Protein AF-A0A843DB29-F1 (afdb_monomer_lite)

Foldseek 3Di:
DAFPPPGHDFPDQDPVPRTGHRLVVLLVVLLVQLQVQCVVLPHDDFQFEEEEDDDPDLLSVLVVVSVCVVCVPRPSYHYDPDPQPGQAYEYSAALVNVVVVVVVCVVVVHDDPPDDPPDHRYTHSRNDPDPVSSNSSD

Sequence (138 aa):
MECSKCRSEAVVTQAYSGLSLCMRHLISDIESKAKKEIRKKGGLASAERIFLKGDDDFRLFALRIFLSSLFLKRTDIVFVADEAEATTVFSAETLDDAACGLLDAVLEGRTAGYLNPRDKRIIAPLSVIPANEVFLYA

Structure (mmCIF, N/CA/C/O backbone):
data_AF-A0A843DB29-F1
#
_entry.id   AF-A0A843DB29-F1
#
loop_
_atom_site.group_PDB
_atom_site.id
_atom_site.type_symbol
_atom_site.label_atom_id
_atom_site.label_alt_id
_atom_site.label_comp_id
_atom_site.label_asym_id
_atom_site.label_entity_id
_atom_site.label_seq_id
_atom_site.pdbx_PDB_ins_code
_atom_site.Cartn_x
_atom_site.Cartn_y
_atom_site.Cartn_z
_atom_site.occupancy
_atom_site.B_iso_or_equiv
_atom_site.auth_seq_id
_atom_site.auth_comp_id
_atom_site.auth_asym_id
_atom_site.auth_atom_id
_atom_site.pdbx_PDB_model_num
ATOM 1 N N . MET A 1 1 ? -18.469 0.362 19.251 1.00 82.88 1 MET A N 1
ATOM 2 C CA . MET A 1 1 ? -17.122 -0.175 19.565 1.00 82.88 1 MET A CA 1
ATOM 3 C C . MET A 1 1 ? -16.168 0.992 19.744 1.00 82.88 1 MET A C 1
ATOM 5 O O . MET A 1 1 ? -16.294 1.968 19.014 1.00 82.88 1 MET A O 1
ATOM 9 N N . GLU A 1 2 ? -15.242 0.911 20.698 1.00 96.44 2 GLU A N 1
ATOM 10 C CA . GLU A 1 2 ? -14.293 1.992 20.992 1.00 96.44 2 GLU A CA 1
ATOM 11 C C . GLU A 1 2 ? -12.906 1.709 20.413 1.00 96.44 2 GLU A C 1
ATOM 13 O O . GLU A 1 2 ? -12.455 0.567 20.329 1.00 96.44 2 GLU A O 1
ATOM 18 N N . CYS A 1 3 ? -12.200 2.770 20.040 1.00 97.94 3 CYS A N 1
ATOM 19 C CA . CYS A 1 3 ? -10.837 2.692 19.565 1.00 97.94 3 CYS A CA 1
ATOM 20 C C . CYS A 1 3 ? -9.899 2.274 20.700 1.00 97.94 3 CYS A C 1
ATOM 22 O O . CYS A 1 3 ? -9.789 2.965 21.713 1.00 97.94 3 CYS A O 1
ATOM 24 N N . SER A 1 4 ? -9.106 1.230 20.472 1.00 97.62 4 SER A N 1
ATOM 25 C CA . SER A 1 4 ? -8.127 0.693 21.419 1.00 97.62 4 SER A CA 1
ATOM 26 C C . SER A 1 4 ? -7.043 1.697 21.843 1.00 97.62 4 SER A C 1
ATOM 28 O O . SER A 1 4 ? -6.356 1.455 22.829 1.00 97.62 4 SER A O 1
ATOM 30 N N . LYS A 1 5 ? -6.866 2.819 21.123 1.00 96.38 5 LYS A N 1
ATOM 31 C CA . LYS A 1 5 ? -5.828 3.834 21.397 1.00 96.38 5 LYS A CA 1
ATOM 32 C C . LYS A 1 5 ? -6.346 5.139 22.025 1.00 96.38 5 LYS A C 1
ATOM 34 O O . LYS A 1 5 ? -5.602 5.775 22.761 1.00 96.38 5 LYS A O 1
ATOM 39 N N . CYS A 1 6 ? -7.577 5.576 21.735 1.00 97.44 6 CYS A N 1
ATOM 40 C CA . CYS A 1 6 ? -8.135 6.830 22.291 1.00 97.44 6 CYS A CA 1
ATOM 41 C C . CYS A 1 6 ? -9.591 6.755 22.745 1.00 97.44 6 CYS A C 1
ATOM 43 O O . CYS A 1 6 ? -10.157 7.791 23.079 1.00 97.44 6 CYS A O 1
ATOM 45 N N . ARG A 1 7 ? -10.210 5.572 22.726 1.00 96.00 7 ARG A N 1
ATOM 46 C CA . ARG A 1 7 ? -11.610 5.340 23.115 1.00 96.00 7 ARG A CA 1
ATOM 47 C C . ARG A 1 7 ? -12.686 6.043 22.271 1.00 96.00 7 ARG A C 1
ATOM 49 O O . ARG A 1 7 ? -13.865 5.839 22.507 1.00 96.00 7 ARG A O 1
ATOM 56 N N . SER A 1 8 ? -12.313 6.817 21.250 1.00 96.94 8 SER A N 1
ATOM 57 C CA . SER A 1 8 ? -13.258 7.348 20.249 1.00 96.94 8 SER A CA 1
ATOM 58 C C . SER A 1 8 ? -13.933 6.224 19.460 1.00 96.94 8 SER A C 1
ATOM 60 O O . SER A 1 8 ? -13.412 5.113 19.424 1.00 96.94 8 SER A O 1
ATOM 62 N N . GLU A 1 9 ? -15.035 6.507 18.770 1.00 97.75 9 GLU A N 1
ATOM 63 C CA . GLU A 1 9 ? -15.731 5.513 17.946 1.00 97.75 9 GLU A CA 1
ATOM 64 C C . GLU A 1 9 ? -14.797 4.858 16.909 1.00 97.75 9 GLU A C 1
ATOM 66 O O . GLU A 1 9 ? -14.072 5.534 16.170 1.00 97.75 9 GLU A O 1
ATOM 71 N N . ALA A 1 10 ? -14.759 3.523 16.910 1.00 97.75 10 ALA A N 1
ATOM 72 C CA . ALA A 1 10 ? -13.952 2.747 15.978 1.00 97.75 10 ALA A CA 1
ATOM 73 C C . ALA A 1 10 ? -14.691 2.545 14.650 1.00 97.75 10 ALA A C 1
ATOM 75 O O . ALA A 1 10 ? -15.875 2.223 14.644 1.00 97.75 10 ALA A O 1
ATOM 76 N N . VAL A 1 11 ? -13.960 2.676 13.542 1.00 97.38 11 VAL A N 1
ATOM 77 C CA . VAL A 1 11 ? -14.474 2.453 12.179 1.00 97.38 11 VAL A CA 1
ATOM 78 C C . VAL A 1 11 ? -14.128 1.061 11.651 1.00 97.38 11 VAL A C 1
ATOM 80 O O . VAL A 1 11 ? -14.762 0.580 10.720 1.00 97.38 11 VAL A O 1
ATOM 83 N N . VAL A 1 12 ? -13.128 0.402 12.245 1.00 96.94 12 VAL A N 1
ATOM 84 C CA . VAL A 1 12 ? -12.697 -0.946 11.863 1.00 96.94 12 VAL A CA 1
ATOM 85 C C . VAL A 1 12 ? -12.214 -1.730 13.076 1.00 96.94 12 VAL A C 1
ATOM 87 O O . VAL A 1 12 ? -11.636 -1.158 14.005 1.00 96.94 12 VAL A O 1
ATOM 90 N N . THR A 1 13 ? -12.404 -3.047 13.033 1.00 97.25 13 THR A N 1
ATOM 91 C CA . THR A 1 13 ? -11.768 -4.013 13.932 1.00 97.25 13 THR A CA 1
ATOM 92 C C . THR A 1 13 ? -10.890 -4.936 13.096 1.00 97.25 13 THR A C 1
ATOM 94 O O . THR A 1 13 ? -11.373 -5.659 12.228 1.00 97.25 13 THR A O 1
ATOM 97 N N . GLN A 1 14 ? -9.587 -4.891 13.344 1.00 95.31 14 GLN A N 1
ATOM 98 C CA . GLN A 1 14 ? -8.582 -5.668 12.630 1.00 95.31 14 GLN A CA 1
ATOM 99 C C . GLN A 1 14 ? -8.548 -7.099 13.178 1.00 95.31 14 GLN A C 1
ATOM 101 O O . GLN A 1 14 ? -8.101 -7.326 14.304 1.00 95.31 14 GLN A O 1
ATOM 106 N N . ALA A 1 15 ? -8.981 -8.080 12.383 1.00 91.69 15 ALA A N 1
ATOM 107 C CA . ALA A 1 15 ? -9.069 -9.478 12.821 1.00 91.69 15 ALA A CA 1
ATOM 108 C C . ALA A 1 15 ? -7.707 -10.082 13.219 1.00 91.69 15 ALA A C 1
ATOM 110 O O . ALA A 1 15 ? -7.630 -10.876 14.150 1.00 91.69 15 ALA A O 1
ATOM 111 N N . TYR A 1 16 ? -6.624 -9.679 12.550 1.00 92.81 16 TYR A N 1
ATOM 112 C CA . TYR A 1 16 ? -5.281 -10.219 12.796 1.00 92.81 16 TYR A CA 1
ATOM 113 C C . TYR A 1 16 ? -4.587 -9.641 14.037 1.00 92.81 16 TYR A C 1
ATOM 115 O O . TYR A 1 16 ? -3.654 -10.255 14.545 1.00 92.81 16 TYR A O 1
ATOM 123 N N . SER A 1 17 ? -4.985 -8.457 14.513 1.00 93.00 17 SER A N 1
ATOM 124 C CA . SER A 1 17 ? -4.358 -7.798 15.672 1.00 93.00 17 SER A CA 1
ATOM 125 C C . SER A 1 17 ? -5.288 -7.691 16.882 1.00 93.00 17 SER A C 1
ATOM 127 O O . SER A 1 17 ? -4.820 -7.427 17.988 1.00 93.00 17 SER A O 1
ATOM 129 N N . GLY A 1 18 ? -6.599 -7.851 16.682 1.00 95.44 18 GLY A N 1
ATOM 130 C CA . GLY A 1 18 ? -7.629 -7.594 17.689 1.00 95.44 18 GLY A CA 1
ATOM 131 C C . GLY A 1 18 ? -7.872 -6.106 17.973 1.00 95.44 18 GLY A C 1
ATOM 132 O O . GLY A 1 18 ? -8.673 -5.774 18.846 1.00 95.44 18 GLY A O 1
ATOM 133 N N . LEU A 1 19 ? -7.200 -5.188 17.267 1.00 96.50 19 LEU A N 1
ATOM 134 C CA . LEU A 1 19 ? -7.350 -3.752 17.495 1.00 96.50 19 LEU A CA 1
ATOM 135 C C . LEU A 1 19 ? -8.624 -3.220 16.845 1.00 96.50 19 LEU A C 1
ATOM 137 O O . LEU A 1 19 ? -8.888 -3.466 15.672 1.00 96.50 19 LEU A O 1
ATOM 141 N N . SER A 1 20 ? -9.366 -2.403 17.589 1.00 98.00 20 SER A N 1
ATOM 142 C CA . SER A 1 20 ? -10.418 -1.554 17.029 1.00 98.00 20 SER A CA 1
ATOM 143 C C . SER A 1 20 ? -9.875 -0.138 16.875 1.00 98.00 20 SER A C 1
ATOM 145 O O . SER A 1 20 ? -9.344 0.436 17.827 1.00 98.00 20 SER A O 1
ATOM 147 N N . LEU A 1 21 ? -9.943 0.442 15.680 1.00 98.25 21 LEU A N 1
ATOM 148 C CA . LEU A 1 21 ? -9.305 1.723 15.372 1.00 98.25 21 LEU A CA 1
ATOM 149 C C . LEU A 1 21 ? -10.336 2.742 14.889 1.00 98.25 21 LEU A C 1
ATOM 151 O O . LEU A 1 21 ? -11.168 2.446 14.037 1.00 98.25 21 LEU A O 1
ATOM 155 N N . CYS A 1 22 ? -10.270 3.960 15.429 1.00 98.12 22 CYS A N 1
ATOM 156 C CA . CYS A 1 22 ? -10.914 5.118 14.811 1.00 98.12 22 CYS A CA 1
ATOM 157 C C . CYS A 1 22 ? -10.130 5.533 13.559 1.00 98.12 22 CYS A C 1
ATOM 159 O O . CYS A 1 22 ? -8.957 5.176 13.420 1.00 98.12 22 CYS A O 1
ATOM 161 N N . MET A 1 23 ? -10.736 6.346 12.690 1.00 97.88 23 MET A N 1
ATOM 162 C CA . MET A 1 23 ? -10.141 6.738 11.405 1.00 97.88 23 MET A CA 1
ATOM 163 C C . MET A 1 23 ? -8.708 7.284 11.540 1.00 97.88 23 MET A C 1
ATOM 165 O O . MET A 1 23 ? -7.790 6.832 10.862 1.00 97.88 23 MET A O 1
ATOM 169 N N . ARG A 1 24 ? -8.466 8.181 12.506 1.00 97.81 24 ARG A N 1
ATOM 170 C CA . ARG A 1 24 ? -7.131 8.756 12.755 1.00 97.81 24 ARG A CA 1
ATOM 171 C C . ARG A 1 24 ? -6.074 7.692 13.062 1.00 97.81 24 ARG A C 1
ATOM 173 O O . ARG A 1 24 ? -4.936 7.784 12.604 1.00 97.81 24 ARG A O 1
ATOM 180 N N . HIS A 1 25 ? -6.426 6.707 13.885 1.00 98.38 25 HIS A N 1
ATOM 181 C CA . HIS A 1 25 ? -5.488 5.658 14.271 1.00 98.38 25 HIS A CA 1
ATOM 182 C C . HIS A 1 25 ? -5.358 4.558 13.226 1.00 98.38 25 HIS A C 1
ATOM 184 O O . HIS A 1 25 ? -4.292 3.953 13.177 1.00 98.38 25 HIS A O 1
ATOM 190 N N . LEU A 1 26 ? -6.384 4.340 12.400 1.00 97.94 26 LEU A N 1
ATOM 191 C CA . LEU A 1 26 ? -6.296 3.499 11.212 1.00 97.94 26 LEU A CA 1
ATOM 192 C C . LEU A 1 26 ? -5.301 4.093 10.209 1.00 97.94 26 LEU A C 1
ATOM 194 O O . LEU A 1 26 ? -4.347 3.418 9.842 1.00 97.94 26 LEU A O 1
ATOM 198 N N . ILE A 1 27 ? -5.438 5.380 9.870 1.00 97.56 27 ILE A N 1
ATOM 199 C CA . ILE A 1 27 ? -4.507 6.099 8.982 1.00 97.56 27 ILE A CA 1
ATOM 200 C C . ILE A 1 27 ? -3.063 5.972 9.485 1.00 97.56 27 ILE A C 1
ATOM 202 O O . ILE A 1 27 ? -2.174 5.544 8.752 1.00 97.56 27 ILE A O 1
ATOM 206 N N . SER A 1 28 ? -2.822 6.285 10.762 1.00 97.44 28 SER A N 1
ATOM 207 C CA . SER A 1 28 ? -1.481 6.191 11.353 1.00 97.44 28 SER A CA 1
ATOM 208 C C . SER A 1 28 ? -0.911 4.767 11.323 1.00 97.44 28 SER A C 1
ATOM 210 O O . SER A 1 28 ? 0.295 4.592 11.127 1.00 97.44 28 SER A O 1
ATOM 212 N N . ASP A 1 29 ? -1.756 3.755 11.517 1.00 97.69 29 ASP A N 1
ATOM 213 C CA . ASP A 1 29 ? -1.367 2.347 11.484 1.00 97.69 29 ASP A CA 1
ATOM 214 C C . ASP A 1 29 ? -0.998 1.890 10.062 1.00 97.69 29 ASP A C 1
ATOM 216 O O . ASP A 1 29 ? 0.088 1.338 9.859 1.00 97.69 29 ASP A O 1
ATOM 220 N N . ILE A 1 30 ? -1.836 2.224 9.075 1.00 97.75 30 ILE A N 1
ATOM 221 C CA . ILE A 1 30 ? -1.610 1.970 7.646 1.00 97.75 30 ILE A CA 1
ATOM 222 C C . ILE A 1 30 ? -0.300 2.608 7.187 1.00 97.75 30 ILE A C 1
ATOM 224 O O . ILE A 1 30 ? 0.582 1.916 6.676 1.00 97.75 30 ILE A O 1
ATOM 228 N N . GLU A 1 31 ? -0.106 3.903 7.451 1.00 97.38 31 GLU A N 1
ATOM 229 C CA . GLU A 1 31 ? 1.126 4.587 7.058 1.00 97.38 31 GLU A CA 1
ATOM 230 C C . GLU A 1 31 ? 2.364 3.977 7.724 1.00 97.38 31 GLU A C 1
ATOM 232 O O . GLU A 1 31 ? 3.430 3.889 7.110 1.00 97.38 31 GLU A O 1
ATOM 237 N N . SER A 1 32 ? 2.251 3.559 8.987 1.00 96.75 32 SER A N 1
ATOM 238 C CA . SER A 1 32 ? 3.363 2.951 9.721 1.00 96.75 32 SER A CA 1
ATOM 239 C C . SER A 1 32 ? 3.772 1.608 9.115 1.00 96.75 32 SER A C 1
ATOM 241 O O . SER A 1 32 ? 4.974 1.345 8.975 1.00 96.75 32 SER A O 1
ATOM 243 N N . LYS A 1 33 ? 2.794 0.783 8.720 1.00 96.88 33 LYS A N 1
ATOM 244 C CA . LYS A 1 33 ? 3.006 -0.492 8.021 1.00 96.88 33 LYS A CA 1
ATOM 245 C C . LYS A 1 33 ? 3.604 -0.272 6.635 1.00 96.88 33 LYS A C 1
ATOM 247 O O . LYS A 1 33 ? 4.665 -0.824 6.351 1.00 96.88 33 LYS A O 1
ATOM 252 N N . ALA A 1 34 ? 3.032 0.627 5.840 1.00 96.81 34 ALA A N 1
ATOM 253 C CA . ALA A 1 34 ? 3.528 0.945 4.504 1.00 96.81 34 ALA A CA 1
ATOM 254 C C . ALA A 1 34 ? 4.969 1.490 4.523 1.00 96.81 34 ALA A C 1
ATOM 256 O O . ALA A 1 34 ? 5.841 1.024 3.785 1.00 96.81 34 ALA A O 1
ATOM 257 N N . LYS A 1 35 ? 5.286 2.402 5.455 1.00 95.94 35 LYS A N 1
ATOM 258 C CA . LYS A 1 35 ? 6.662 2.891 5.675 1.00 95.94 35 LYS A CA 1
ATOM 259 C C . LYS A 1 35 ? 7.608 1.760 6.098 1.00 95.94 35 LYS A C 1
ATOM 261 O O . LYS A 1 35 ? 8.784 1.776 5.730 1.00 95.94 35 LYS A O 1
ATOM 266 N N . LYS A 1 36 ? 7.135 0.782 6.881 1.00 95.81 36 LYS A N 1
ATOM 267 C CA . LYS A 1 36 ? 7.930 -0.393 7.277 1.00 95.81 36 LYS A CA 1
ATOM 268 C C . LYS A 1 36 ? 8.249 -1.277 6.074 1.00 95.81 36 LYS A C 1
ATOM 270 O O . LYS A 1 36 ? 9.394 -1.708 5.968 1.00 95.81 36 LYS A O 1
ATOM 275 N N . GLU A 1 37 ? 7.303 -1.484 5.165 1.00 94.00 37 GLU A N 1
ATOM 276 C CA . GLU A 1 37 ? 7.537 -2.257 3.940 1.00 94.00 37 GLU A CA 1
ATOM 277 C C . GLU A 1 37 ? 8.542 -1.578 3.005 1.00 94.00 37 GLU A C 1
ATOM 279 O O . GLU A 1 37 ? 9.482 -2.231 2.549 1.00 94.00 37 GLU A O 1
ATOM 284 N N . ILE A 1 38 ? 8.460 -0.254 2.822 1.00 93.19 38 ILE A N 1
ATOM 285 C CA . ILE A 1 38 ? 9.487 0.499 2.077 1.00 93.19 38 ILE A CA 1
ATOM 286 C C . ILE A 1 38 ? 10.878 0.279 2.693 1.00 93.19 38 ILE A C 1
ATOM 288 O O . ILE A 1 38 ? 11.840 -0.022 1.981 1.00 93.19 38 ILE A O 1
ATOM 292 N N . ARG A 1 39 ? 11.001 0.380 4.026 1.00 92.69 39 ARG A N 1
ATOM 293 C CA . ARG A 1 39 ? 12.275 0.156 4.733 1.00 92.69 39 ARG A CA 1
ATOM 294 C C . ARG A 1 39 ? 12.799 -1.269 4.561 1.00 92.69 39 ARG A C 1
ATOM 296 O O . ARG A 1 39 ? 13.984 -1.429 4.290 1.00 92.69 39 ARG A O 1
ATOM 303 N N . LYS A 1 40 ? 11.940 -2.291 4.660 1.00 90.25 40 LYS A N 1
ATOM 304 C CA . LYS A 1 40 ? 12.328 -3.698 4.438 1.00 90.25 40 LYS A CA 1
ATOM 305 C C . LYS A 1 40 ? 12.894 -3.934 3.042 1.00 90.25 40 LYS A C 1
ATOM 307 O O . LYS A 1 40 ? 13.766 -4.777 2.874 1.00 90.25 40 LYS A O 1
ATOM 312 N N . LYS A 1 41 ? 12.414 -3.187 2.047 1.00 88.00 41 LYS A N 1
ATOM 313 C CA . LYS A 1 41 ? 12.908 -3.271 0.672 1.00 88.00 41 LYS A CA 1
ATOM 314 C C . LYS A 1 41 ? 14.170 -2.444 0.426 1.00 88.00 41 LYS A C 1
ATOM 316 O O . LYS A 1 41 ? 14.591 -2.392 -0.724 1.00 88.00 41 LYS A O 1
ATOM 321 N N . GLY A 1 42 ? 14.734 -1.766 1.432 1.00 87.56 42 GLY A N 1
ATOM 322 C CA . GLY A 1 42 ? 15.940 -0.931 1.307 1.00 87.56 42 GLY A CA 1
ATOM 323 C C . GLY A 1 42 ? 15.721 0.589 1.378 1.00 87.56 42 GLY A C 1
ATOM 324 O O . GLY A 1 42 ? 16.661 1.339 1.150 1.00 87.56 42 GLY A O 1
ATOM 325 N N . GLY A 1 43 ? 14.514 1.077 1.696 1.00 87.50 43 GLY A N 1
ATOM 326 C CA . GLY A 1 43 ? 14.248 2.521 1.822 1.00 87.50 43 GLY A CA 1
ATOM 327 C C . GLY A 1 43 ? 14.024 3.227 0.481 1.00 87.50 43 GLY A C 1
ATOM 328 O O . GLY A 1 43 ? 13.471 2.635 -0.433 1.00 87.50 43 GLY A O 1
ATOM 329 N N . LEU A 1 44 ? 14.407 4.492 0.342 1.00 84.75 44 LEU A N 1
ATOM 330 C CA . LEU A 1 44 ? 14.404 5.192 -0.948 1.00 84.75 44 LEU A CA 1
ATOM 331 C C . LEU A 1 44 ? 15.722 5.935 -1.095 1.00 84.75 44 LEU A C 1
ATOM 333 O O . LEU A 1 44 ? 16.141 6.618 -0.158 1.00 84.75 44 LEU A O 1
ATOM 337 N N . ALA A 1 45 ? 16.357 5.798 -2.252 1.00 83.31 45 ALA A N 1
ATOM 338 C CA . ALA A 1 45 ? 17.556 6.540 -2.602 1.00 83.31 45 ALA A CA 1
ATOM 339 C C . ALA A 1 45 ? 17.225 8.011 -2.917 1.00 83.31 45 ALA A C 1
ATOM 341 O O . ALA A 1 45 ? 16.057 8.402 -3.019 1.00 83.31 45 ALA A O 1
ATOM 342 N N . SER A 1 46 ? 18.267 8.834 -3.032 1.00 82.56 46 SER A N 1
ATOM 343 C CA . SER A 1 46 ? 18.166 10.191 -3.584 1.00 82.56 46 SER A CA 1
ATOM 344 C C . SER A 1 46 ? 17.936 10.118 -5.098 1.00 82.56 46 SER A C 1
ATOM 346 O O . SER A 1 46 ? 18.432 9.184 -5.730 1.00 82.56 46 SER A O 1
ATOM 348 N N . ALA A 1 47 ? 17.224 11.088 -5.676 1.00 84.38 47 ALA A N 1
ATOM 349 C CA . ALA A 1 47 ? 16.997 11.183 -7.126 1.00 84.38 47 ALA A CA 1
ATOM 350 C C . ALA A 1 47 ? 16.244 9.988 -7.765 1.00 84.38 47 ALA A C 1
ATOM 352 O O . ALA A 1 47 ? 16.523 9.612 -8.904 1.00 84.38 47 ALA A O 1
ATOM 353 N N . GLU A 1 48 ? 15.299 9.363 -7.047 1.00 88.06 48 GLU A N 1
ATOM 354 C CA . GLU A 1 48 ? 14.532 8.228 -7.586 1.00 88.06 48 GLU A CA 1
ATOM 355 C C . GLU A 1 48 ? 13.493 8.649 -8.640 1.00 88.06 48 GLU A C 1
ATOM 357 O O . GLU A 1 48 ? 12.746 9.618 -8.467 1.00 88.06 48 GLU A O 1
ATOM 362 N N . ARG A 1 49 ? 13.407 7.847 -9.710 1.00 91.94 49 ARG A N 1
ATOM 363 C CA . ARG A 1 49 ? 12.361 7.908 -10.737 1.00 91.94 49 ARG A CA 1
ATOM 364 C C . ARG A 1 49 ? 11.313 6.849 -10.420 1.00 91.94 49 ARG A C 1
ATOM 366 O O . ARG A 1 49 ? 11.598 5.651 -10.488 1.00 91.94 49 ARG A O 1
ATOM 373 N N . ILE A 1 50 ? 10.121 7.292 -10.048 1.00 93.19 50 ILE A N 1
ATOM 374 C CA . ILE A 1 50 ? 9.054 6.440 -9.533 1.00 93.19 50 ILE A CA 1
ATOM 375 C C . ILE A 1 50 ? 7.968 6.263 -10.587 1.00 93.19 50 ILE A C 1
ATOM 377 O O . ILE A 1 50 ? 7.388 7.240 -11.057 1.00 93.19 50 ILE A O 1
ATOM 381 N N . PHE A 1 51 ? 7.639 5.012 -10.891 1.00 94.81 51 PHE A N 1
ATOM 382 C CA . PHE A 1 51 ? 6.417 4.661 -11.609 1.00 94.81 51 PHE A CA 1
ATOM 383 C C . PHE A 1 51 ? 5.402 4.046 -10.645 1.00 94.81 51 PHE A C 1
ATOM 385 O O . PHE A 1 51 ? 5.773 3.266 -9.761 1.00 94.81 51 PHE A O 1
ATOM 392 N N . LEU A 1 52 ? 4.126 4.396 -10.811 1.00 95.50 52 LEU A N 1
ATOM 393 C CA . LEU A 1 52 ? 3.027 3.816 -10.043 1.00 95.50 52 LEU A CA 1
ATOM 394 C C . LEU A 1 52 ? 2.332 2.753 -10.886 1.00 95.50 52 LEU A C 1
ATOM 396 O O . LEU A 1 52 ? 1.777 3.062 -11.935 1.00 95.50 52 LEU A O 1
ATOM 400 N N . LYS A 1 53 ? 2.348 1.515 -10.402 1.00 95.12 53 LYS A N 1
ATOM 401 C CA . LYS A 1 53 ? 1.698 0.372 -11.033 1.00 95.12 53 LYS A CA 1
ATOM 402 C C . LYS A 1 53 ? 0.396 0.049 -10.303 1.00 95.12 53 LYS A C 1
ATOM 404 O O . LYS A 1 53 ? 0.403 -0.196 -9.098 1.00 95.12 53 LYS A O 1
ATOM 409 N N . GLY A 1 54 ? -0.701 0.023 -11.044 1.00 91.44 54 GLY A N 1
ATOM 410 C CA . GLY A 1 54 ? -2.029 -0.320 -10.548 1.00 91.44 54 GLY A CA 1
ATOM 411 C C . GLY A 1 54 ? -3.109 0.123 -11.527 1.00 91.44 54 GLY A C 1
ATOM 412 O O . GLY A 1 54 ? -2.832 0.904 -12.440 1.00 91.44 54 GLY A O 1
ATOM 413 N N . ASP A 1 55 ? -4.320 -0.376 -11.316 1.00 92.50 55 ASP A N 1
ATOM 414 C CA . ASP A 1 55 ? -5.508 0.062 -12.046 1.00 92.50 55 ASP A CA 1
ATOM 415 C C . ASP A 1 55 ? -6.006 1.409 -11.503 1.00 92.50 55 ASP A C 1
ATOM 417 O O . ASP A 1 55 ? -5.661 1.803 -10.388 1.00 92.50 55 ASP A O 1
ATOM 421 N N . ASP A 1 56 ? -6.822 2.129 -12.274 1.00 92.94 56 ASP A N 1
ATOM 422 C CA . ASP A 1 56 ? -7.417 3.401 -11.840 1.00 92.94 56 ASP A CA 1
ATOM 423 C C . ASP A 1 56 ? -8.581 3.166 -10.859 1.00 92.94 56 ASP A C 1
ATOM 425 O O . ASP A 1 56 ? -9.757 3.314 -11.189 1.00 92.94 56 ASP A O 1
ATOM 429 N N . ASP A 1 57 ? -8.244 2.711 -9.651 1.00 95.94 57 ASP A N 1
ATOM 430 C CA . ASP A 1 57 ? -9.185 2.359 -8.593 1.00 95.94 57 ASP A CA 1
ATOM 431 C C . ASP A 1 57 ? -8.747 2.867 -7.202 1.00 95.94 57 ASP A C 1
ATOM 433 O O . ASP A 1 57 ? -7.789 3.635 -7.045 1.00 95.94 57 ASP A O 1
ATOM 437 N N . PHE A 1 58 ? -9.462 2.435 -6.157 1.00 97.38 58 PHE A N 1
ATOM 438 C CA . PHE A 1 58 ? -9.194 2.854 -4.779 1.00 97.38 58 PHE A CA 1
ATOM 439 C C . PHE A 1 58 ? -7.793 2.460 -4.281 1.00 97.38 58 PHE A C 1
ATOM 441 O O . PHE A 1 58 ? -7.250 3.137 -3.408 1.00 97.38 58 PHE A O 1
ATOM 448 N N . ARG A 1 59 ? -7.185 1.394 -4.818 1.00 97.56 59 ARG A N 1
ATOM 449 C CA . ARG A 1 59 ? -5.856 0.921 -4.408 1.00 97.56 59 ARG A CA 1
ATOM 450 C C . ARG A 1 59 ? -4.791 1.888 -4.903 1.00 97.56 59 ARG A C 1
ATOM 452 O O . ARG A 1 59 ? -3.944 2.335 -4.123 1.00 97.56 59 ARG A O 1
ATOM 459 N N . LEU A 1 60 ? -4.857 2.271 -6.181 1.00 96.62 60 LEU A N 1
ATOM 460 C CA . LEU A 1 60 ? -3.948 3.274 -6.738 1.00 96.62 60 LEU A CA 1
ATOM 461 C C . LEU A 1 60 ? -4.186 4.652 -6.110 1.00 96.62 60 LEU A C 1
ATOM 463 O O . LEU A 1 60 ? -3.222 5.376 -5.841 1.00 96.62 60 LEU A O 1
ATOM 467 N N . PHE A 1 61 ? -5.441 5.003 -5.820 1.00 97.25 61 PHE A N 1
ATOM 468 C CA . PHE A 1 61 ? -5.773 6.240 -5.116 1.00 97.25 61 PHE A CA 1
ATOM 469 C C . PHE A 1 61 ? -5.169 6.285 -3.703 1.00 97.25 61 PHE A C 1
ATOM 471 O O . PHE A 1 61 ? -4.454 7.235 -3.375 1.00 97.25 61 PHE A O 1
ATOM 478 N N . ALA A 1 62 ? -5.336 5.222 -2.910 1.00 97.56 62 ALA A N 1
ATOM 479 C CA . ALA A 1 62 ? -4.708 5.075 -1.598 1.00 97.56 62 ALA A CA 1
ATOM 480 C C . ALA A 1 62 ? -3.180 5.199 -1.678 1.00 97.56 62 ALA A C 1
ATOM 482 O O . ALA A 1 62 ? -2.562 5.932 -0.902 1.00 97.56 62 ALA A O 1
ATOM 483 N N . LEU A 1 63 ? -2.547 4.532 -2.647 1.00 97.12 63 LEU A N 1
ATOM 484 C CA . LEU A 1 63 ? -1.103 4.634 -2.843 1.00 97.12 63 LEU A CA 1
ATOM 485 C C . LEU A 1 63 ? -0.675 6.085 -3.117 1.00 97.12 63 LEU A C 1
ATOM 487 O O . LEU A 1 63 ? 0.308 6.548 -2.540 1.00 97.12 63 LEU A O 1
ATOM 491 N N . ARG A 1 64 ? -1.418 6.831 -3.941 1.00 95.50 64 ARG A N 1
ATOM 492 C CA . ARG A 1 64 ? -1.129 8.247 -4.221 1.00 95.50 64 ARG A CA 1
ATOM 493 C C . ARG A 1 64 ? -1.248 9.120 -2.975 1.00 95.50 64 ARG A C 1
ATOM 495 O O . ARG A 1 64 ? -0.343 9.917 -2.729 1.00 95.50 64 ARG A O 1
ATOM 502 N N . ILE A 1 65 ? -2.302 8.949 -2.172 1.00 95.25 65 ILE A N 1
ATOM 503 C CA . ILE A 1 65 ? -2.465 9.666 -0.895 1.00 95.25 65 ILE A CA 1
ATOM 504 C C . ILE A 1 65 ? -1.263 9.388 0.014 1.00 95.25 65 ILE A C 1
ATOM 506 O O . ILE A 1 65 ? -0.607 10.325 0.476 1.00 95.25 65 ILE A O 1
ATOM 510 N N . PHE A 1 66 ? -0.906 8.118 0.195 1.00 95.75 66 PHE A N 1
ATOM 511 C CA . PHE A 1 66 ? 0.226 7.723 1.029 1.00 95.75 66 PHE A CA 1
ATOM 512 C C . PHE A 1 66 ? 1.559 8.309 0.545 1.00 95.75 66 PHE A C 1
ATOM 514 O O . PHE A 1 66 ? 2.341 8.839 1.337 1.00 95.75 66 PHE A O 1
ATOM 521 N N . LEU A 1 67 ? 1.834 8.250 -0.759 1.00 93.50 67 LEU A N 1
ATOM 522 C CA . LEU A 1 67 ? 3.074 8.793 -1.313 1.00 93.50 67 LEU A CA 1
ATOM 523 C C . LEU A 1 67 ? 3.104 10.322 -1.251 1.00 93.50 67 LEU A C 1
ATOM 525 O O . LEU A 1 67 ? 4.163 10.890 -0.991 1.00 93.50 67 LEU A O 1
ATOM 529 N N . SER A 1 68 ? 1.960 10.994 -1.403 1.00 90.94 68 SER A N 1
ATOM 530 C CA . SER A 1 68 ? 1.871 12.445 -1.221 1.00 90.94 68 SER A CA 1
ATOM 531 C C . SER A 1 68 ? 2.231 12.869 0.208 1.00 90.94 68 SER A C 1
ATOM 533 O O . SER A 1 68 ? 2.967 13.841 0.387 1.00 90.94 68 SER A O 1
ATOM 535 N N . SER A 1 69 ? 1.812 12.102 1.226 1.00 86.94 69 SER A N 1
ATOM 536 C CA . SER A 1 69 ? 2.156 12.387 2.625 1.00 86.94 69 SER A CA 1
ATOM 537 C C . SER A 1 69 ? 3.634 12.105 2.916 1.00 86.94 69 SER A C 1
ATOM 539 O O . SER A 1 69 ? 4.270 12.819 3.698 1.00 86.94 69 SER A O 1
ATOM 541 N N . LEU A 1 70 ? 4.214 11.107 2.241 1.00 86.75 70 LEU A N 1
ATOM 542 C CA . LEU A 1 70 ? 5.613 10.716 2.393 1.00 86.75 70 LEU A CA 1
ATOM 543 C C . LEU A 1 70 ? 6.594 11.654 1.669 1.00 86.75 70 LEU A C 1
ATOM 545 O O . LEU A 1 70 ? 7.686 11.908 2.183 1.00 86.75 70 LEU A O 1
ATOM 549 N N . PHE A 1 71 ? 6.232 12.160 0.488 1.00 86.25 71 PHE A N 1
ATOM 550 C CA . PHE A 1 71 ? 7.129 12.916 -0.397 1.00 86.25 71 PHE A CA 1
ATOM 551 C C . PHE A 1 71 ? 6.908 14.421 -0.391 1.00 86.25 71 PHE A C 1
ATOM 553 O O . PHE A 1 71 ? 7.643 15.130 -1.069 1.00 86.25 71 PHE A O 1
ATOM 560 N N . LEU A 1 72 ? 5.994 14.934 0.436 1.00 79.56 72 LEU A N 1
ATOM 561 C CA . LEU A 1 72 ? 5.678 16.364 0.522 1.00 79.56 72 LEU A CA 1
ATOM 562 C C . LEU A 1 72 ? 6.913 17.282 0.661 1.00 79.56 72 LEU A C 1
ATOM 564 O O . LEU A 1 72 ? 6.879 18.436 0.251 1.00 79.56 72 LEU A O 1
ATOM 568 N N . LYS A 1 73 ? 8.006 16.782 1.256 1.00 79.19 73 LYS A N 1
ATOM 569 C CA . LYS A 1 73 ? 9.257 17.531 1.486 1.00 79.19 73 LYS A CA 1
ATOM 570 C C . LYS A 1 73 ? 10.426 17.109 0.588 1.00 79.19 73 LYS A C 1
ATOM 572 O O . LYS A 1 73 ? 11.514 17.660 0.731 1.00 79.19 73 LYS A O 1
ATOM 577 N N . ARG A 1 74 ? 10.238 16.120 -0.290 1.00 82.56 74 ARG A N 1
ATOM 578 C CA . ARG A 1 74 ? 11.287 15.586 -1.165 1.00 82.56 74 ARG A CA 1
ATOM 579 C C . ARG A 1 74 ? 11.125 16.129 -2.577 1.00 82.56 74 ARG A C 1
ATOM 581 O O . ARG A 1 74 ? 10.281 15.667 -3.332 1.00 82.56 74 ARG A O 1
ATOM 588 N N . THR A 1 75 ? 11.957 17.104 -2.925 1.00 81.00 75 THR A N 1
ATOM 589 C CA . THR A 1 75 ? 12.002 17.715 -4.264 1.00 81.00 75 THR A CA 1
ATOM 590 C C . THR A 1 75 ? 12.857 16.931 -5.255 1.00 81.00 75 THR A C 1
ATOM 592 O O . THR A 1 75 ? 12.901 17.267 -6.433 1.00 81.00 75 THR A O 1
ATOM 595 N N . ASP A 1 76 ? 13.551 15.899 -4.785 1.00 86.94 76 ASP A N 1
ATOM 596 C CA . ASP A 1 76 ? 14.460 15.078 -5.573 1.00 86.94 76 ASP A CA 1
ATOM 597 C C . ASP A 1 76 ? 13.784 13.829 -6.164 1.00 86.94 76 ASP A C 1
ATOM 599 O O . ASP A 1 76 ? 14.431 13.056 -6.854 1.00 86.94 76 ASP A O 1
ATOM 603 N N . ILE A 1 77 ? 12.493 13.610 -5.910 1.00 88.75 77 ILE A N 1
ATOM 604 C CA . ILE A 1 77 ? 11.734 12.484 -6.467 1.00 88.75 77 ILE A CA 1
ATOM 605 C C . ILE A 1 77 ? 10.999 12.933 -7.728 1.00 88.75 77 ILE A C 1
ATOM 607 O O . ILE A 1 77 ? 10.348 13.978 -7.734 1.00 88.75 77 ILE A O 1
ATOM 611 N N . VAL A 1 78 ? 11.045 12.110 -8.776 1.00 91.00 78 VAL A N 1
ATOM 612 C CA . VAL A 1 78 ? 10.336 12.361 -10.037 1.00 91.00 78 VAL A CA 1
ATOM 613 C C . VAL A 1 78 ? 9.382 11.212 -10.330 1.00 91.00 78 VAL A C 1
ATOM 615 O O . VAL A 1 78 ? 9.798 10.057 -10.370 1.00 91.00 78 VAL A O 1
ATOM 618 N N . PHE A 1 79 ? 8.109 11.521 -10.575 1.00 91.75 79 PHE A N 1
ATOM 619 C CA . PHE A 1 79 ? 7.154 10.544 -11.096 1.00 91.75 79 PHE A CA 1
ATOM 620 C C . PHE A 1 79 ? 7.272 1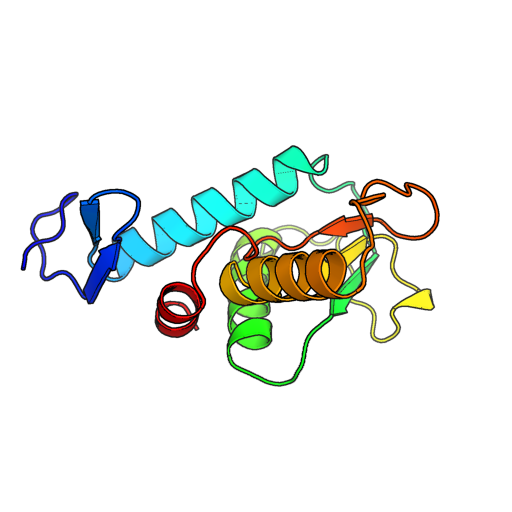0.461 -12.619 1.00 91.75 79 PHE A C 1
ATOM 622 O O . PHE A 1 79 ? 7.272 11.491 -13.293 1.00 91.75 79 PHE A O 1
ATOM 629 N N . VAL A 1 80 ? 7.375 9.247 -13.154 1.00 94.38 80 VAL A N 1
ATOM 630 C CA . VAL A 1 80 ? 7.474 8.984 -14.598 1.00 94.38 80 VAL A CA 1
ATOM 631 C C . VAL A 1 80 ? 6.195 8.330 -15.115 1.00 94.38 80 VAL A C 1
ATOM 633 O O . VAL A 1 80 ? 5.510 7.625 -14.374 1.00 94.38 80 VAL A O 1
ATOM 636 N N . ALA A 1 81 ? 5.867 8.580 -16.383 1.00 92.50 81 ALA A N 1
ATOM 637 C CA . ALA A 1 81 ? 4.674 8.028 -17.027 1.00 92.50 81 ALA A CA 1
ATOM 638 C C . ALA A 1 81 ? 4.888 6.611 -17.584 1.00 92.50 81 ALA A C 1
ATOM 640 O O . ALA A 1 81 ? 3.917 5.879 -17.743 1.00 92.50 81 ALA A O 1
ATOM 641 N N . ASP A 1 82 ? 6.137 6.229 -17.867 1.00 92.00 82 ASP A N 1
ATOM 642 C CA . ASP A 1 82 ? 6.499 4.911 -18.389 1.00 92.00 82 ASP A CA 1
ATOM 643 C C . ASP A 1 82 ? 7.305 4.129 -17.342 1.00 92.00 82 ASP A C 1
ATOM 645 O O . ASP A 1 82 ? 8.272 4.632 -16.762 1.00 92.00 82 ASP A O 1
ATOM 649 N N . GLU A 1 83 ? 6.922 2.872 -17.114 1.00 91.19 83 GLU A N 1
ATOM 650 C CA . GLU A 1 83 ? 7.634 1.958 -16.228 1.00 91.19 83 GLU A CA 1
ATOM 651 C C . GLU A 1 83 ? 9.084 1.736 -16.688 1.00 91.19 83 GLU A C 1
ATOM 653 O O . GLU A 1 83 ? 9.955 1.467 -15.860 1.00 91.19 83 GLU A O 1
ATOM 658 N N . ALA A 1 84 ? 9.378 1.802 -17.990 1.00 88.94 84 ALA A N 1
ATOM 659 C CA . ALA A 1 84 ? 10.726 1.631 -18.539 1.00 88.94 84 ALA A CA 1
ATOM 660 C C . ALA A 1 84 ? 11.711 2.712 -18.064 1.00 88.94 84 ALA A C 1
ATOM 662 O O . ALA A 1 84 ? 12.908 2.454 -17.961 1.00 88.94 84 ALA A O 1
ATOM 663 N N . GLU A 1 85 ? 11.213 3.899 -17.723 1.00 90.00 85 GLU A N 1
ATOM 664 C CA . GLU A 1 85 ? 12.025 5.011 -17.231 1.00 90.00 85 GLU A CA 1
ATOM 665 C C . GLU A 1 85 ? 12.228 4.994 -15.710 1.00 90.00 85 GLU A C 1
ATOM 667 O O . GLU A 1 85 ? 12.920 5.861 -15.165 1.00 90.00 85 GLU A O 1
ATOM 672 N N . ALA A 1 86 ? 11.587 4.061 -15.006 1.00 91.81 86 ALA A N 1
ATOM 673 C CA . ALA A 1 86 ? 11.567 4.028 -13.555 1.00 91.81 86 ALA A CA 1
ATOM 674 C C . ALA A 1 86 ? 12.782 3.302 -12.977 1.00 91.81 86 ALA A C 1
ATOM 676 O O . ALA A 1 86 ? 13.144 2.206 -13.402 1.00 91.81 86 ALA A O 1
ATOM 677 N N . THR A 1 87 ? 13.360 3.879 -11.924 1.00 90.44 87 THR A N 1
ATOM 678 C CA . THR A 1 87 ? 14.3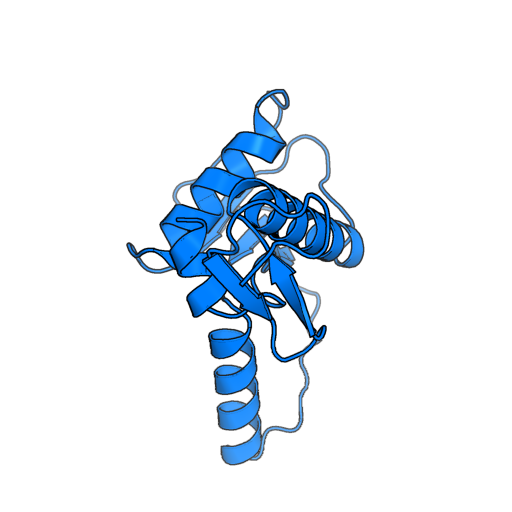24 3.181 -11.063 1.00 90.44 87 THR A CA 1
ATOM 679 C C . THR A 1 87 ? 13.606 2.305 -10.037 1.00 90.44 87 THR A C 1
ATOM 681 O O . THR A 1 87 ? 14.0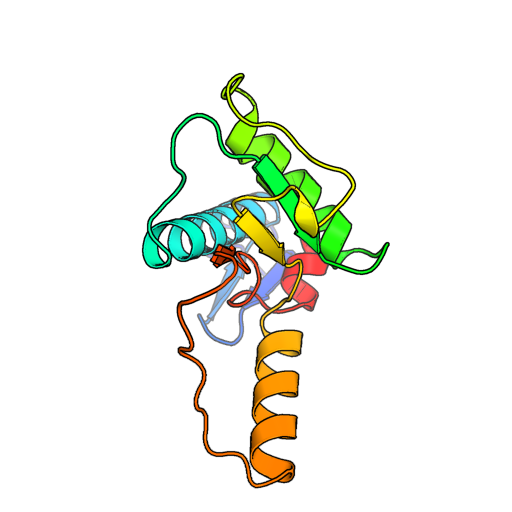92 1.233 -9.674 1.00 90.44 87 THR A O 1
ATOM 684 N N . THR A 1 88 ? 12.431 2.755 -9.585 1.00 91.25 88 THR A N 1
ATOM 685 C CA . THR A 1 88 ? 11.606 2.079 -8.582 1.00 91.25 88 THR A CA 1
ATOM 686 C C . THR A 1 88 ? 10.159 2.049 -9.047 1.00 91.25 88 THR A C 1
ATOM 688 O O . THR A 1 88 ? 9.603 3.062 -9.472 1.00 91.25 88 THR A O 1
ATOM 691 N N . VAL A 1 89 ? 9.528 0.886 -8.922 1.00 93.19 89 VAL A N 1
ATOM 692 C CA . VAL A 1 89 ? 8.107 0.699 -9.218 1.00 93.19 89 VAL A CA 1
ATOM 693 C C . VAL A 1 89 ? 7.361 0.536 -7.905 1.00 93.19 89 VAL A C 1
ATOM 695 O O . VAL A 1 89 ? 7.668 -0.359 -7.116 1.00 93.19 89 VAL A O 1
ATOM 698 N N . PHE A 1 90 ? 6.372 1.389 -7.673 1.00 94.88 90 PHE A N 1
ATOM 699 C CA . PHE A 1 90 ? 5.451 1.248 -6.556 1.00 94.88 90 PHE A CA 1
ATOM 700 C C . PHE A 1 90 ? 4.173 0.559 -7.026 1.00 94.88 90 PHE A C 1
ATOM 702 O O . PHE A 1 90 ? 3.454 1.112 -7.852 1.00 94.88 90 PHE A O 1
ATOM 709 N N . SER A 1 91 ? 3.897 -0.637 -6.507 1.00 95.00 91 SER A N 1
ATOM 710 C CA . SER A 1 91 ? 2.656 -1.369 -6.773 1.00 95.00 91 SER A CA 1
ATOM 711 C C . SER A 1 91 ? 1.581 -1.006 -5.747 1.00 95.00 91 SER A C 1
ATOM 713 O O . SER A 1 91 ? 1.870 -0.888 -4.550 1.00 95.00 91 SER A O 1
ATOM 715 N N . ALA A 1 92 ? 0.349 -0.834 -6.224 1.00 96.69 92 ALA A N 1
ATOM 716 C CA . ALA A 1 92 ? -0.840 -0.576 -5.415 1.00 96.69 92 ALA A CA 1
ATOM 717 C C . ALA A 1 92 ? -1.432 -1.839 -4.757 1.00 96.69 92 ALA A C 1
ATOM 719 O O . ALA A 1 92 ? -2.429 -1.738 -4.049 1.00 96.69 92 ALA A O 1
ATOM 720 N N . GLU A 1 93 ? -0.825 -3.010 -4.968 1.00 95.56 93 GLU A N 1
ATOM 721 C CA . GLU A 1 93 ? -1.275 -4.285 -4.398 1.00 95.56 93 GLU A CA 1
ATOM 722 C C . GLU A 1 93 ? -1.498 -4.225 -2.881 1.00 95.56 93 GLU A C 1
ATOM 724 O O . GLU A 1 93 ? -0.668 -3.722 -2.113 1.00 95.56 93 GLU A O 1
ATOM 729 N N . THR A 1 94 ? -2.623 -4.801 -2.469 1.00 97.62 94 THR A N 1
ATOM 730 C CA . THR A 1 94 ? -3.036 -5.003 -1.079 1.00 97.62 94 THR A CA 1
ATOM 731 C C . THR A 1 94 ? -2.633 -6.393 -0.582 1.00 97.62 94 THR A C 1
ATOM 733 O O . T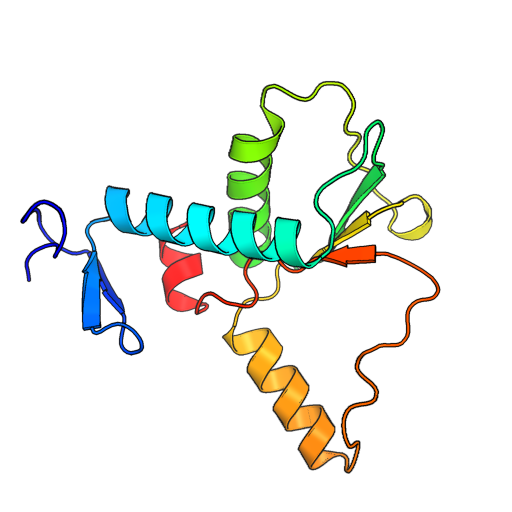HR A 1 94 ? -2.081 -7.204 -1.331 1.00 97.62 94 THR A O 1
ATOM 736 N N . LEU A 1 95 ? -2.880 -6.687 0.697 1.00 96.12 95 LEU A N 1
ATOM 737 C CA . LEU A 1 95 ? -2.646 -8.028 1.243 1.00 96.12 95 LEU A CA 1
ATOM 738 C C . LEU A 1 95 ? -3.456 -9.097 0.504 1.00 96.12 95 LEU A C 1
ATOM 740 O O . LEU A 1 95 ? -2.939 -10.183 0.253 1.00 96.12 95 LEU A O 1
ATOM 744 N N . ASP A 1 96 ? -4.700 -8.785 0.150 1.00 96.19 96 ASP A N 1
ATOM 745 C CA . ASP A 1 96 ? -5.601 -9.681 -0.567 1.00 96.19 96 ASP A CA 1
ATOM 746 C C . ASP A 1 96 ? -5.045 -10.014 -1.959 1.00 96.19 96 ASP A C 1
ATOM 748 O O . ASP A 1 96 ? -4.984 -11.184 -2.329 1.00 96.19 96 ASP A O 1
ATOM 752 N N . ASP A 1 97 ? -4.537 -9.012 -2.688 1.00 94.44 97 ASP A N 1
ATOM 753 C CA . ASP A 1 97 ? -3.912 -9.210 -4.004 1.00 94.44 97 ASP A CA 1
ATOM 754 C C . ASP A 1 97 ? -2.666 -10.104 -3.906 1.00 94.44 97 ASP A C 1
ATOM 756 O O . ASP A 1 97 ? -2.507 -11.062 -4.666 1.00 94.44 97 ASP A O 1
ATOM 760 N N . ALA A 1 98 ? -1.797 -9.827 -2.927 1.00 91.62 98 ALA A N 1
ATOM 761 C CA . ALA A 1 98 ? -0.590 -10.612 -2.690 1.00 91.62 98 ALA A CA 1
ATOM 762 C C . ALA A 1 98 ? -0.913 -12.064 -2.292 1.00 91.62 98 ALA A C 1
ATOM 764 O O . ALA A 1 98 ? -0.232 -12.997 -2.726 1.00 91.62 98 ALA A O 1
ATOM 765 N N . ALA A 1 99 ? -1.957 -12.266 -1.482 1.00 92.19 99 ALA A N 1
ATOM 766 C CA . ALA A 1 99 ? -2.427 -13.587 -1.085 1.00 92.19 99 ALA A CA 1
ATOM 767 C C . ALA A 1 99 ? -3.010 -14.366 -2.274 1.00 92.19 99 ALA A C 1
ATOM 769 O O . ALA A 1 99 ? -2.645 -15.527 -2.463 1.00 92.19 99 ALA A O 1
ATOM 770 N N . CYS A 1 100 ? -3.850 -13.736 -3.100 1.00 92.81 100 CYS A N 1
ATOM 771 C CA . CYS A 1 100 ? -4.384 -14.343 -4.320 1.00 92.81 100 CYS A CA 1
ATOM 772 C C . CYS A 1 100 ? -3.262 -14.739 -5.285 1.00 92.81 100 CYS A C 1
ATOM 774 O O . CYS A 1 100 ? -3.195 -15.896 -5.690 1.00 92.81 100 CYS A O 1
ATOM 776 N N . GLY A 1 101 ? -2.315 -13.836 -5.561 1.00 88.69 101 GLY A N 1
ATOM 777 C CA . GLY A 1 101 ? -1.192 -14.131 -6.454 1.00 88.69 101 GLY A CA 1
ATOM 778 C C . GLY A 1 101 ? -0.316 -15.293 -5.966 1.00 88.69 101 GLY A C 1
ATOM 779 O O . GLY A 1 101 ? 0.161 -16.096 -6.771 1.00 88.69 101 GLY A O 1
ATOM 780 N N . LEU A 1 102 ? -0.133 -15.428 -4.647 1.00 87.94 102 LEU A N 1
ATOM 781 C CA . LEU A 1 102 ? 0.541 -16.585 -4.059 1.00 87.94 102 LEU A CA 1
ATOM 782 C C . LEU A 1 102 ? -0.263 -17.875 -4.276 1.00 87.94 102 LEU A C 1
ATOM 784 O O . LEU A 1 102 ? 0.316 -18.890 -4.662 1.00 87.94 102 LEU A O 1
ATOM 788 N N . LEU A 1 103 ? -1.571 -17.849 -4.009 1.00 90.94 103 LEU A N 1
ATOM 789 C CA . LEU A 1 103 ? -2.444 -19.011 -4.173 1.00 90.94 103 LEU A CA 1
ATOM 790 C C . LEU A 1 103 ? -2.475 -19.481 -5.628 1.00 90.94 103 LEU A C 1
ATOM 792 O O . LEU A 1 103 ? -2.279 -20.669 -5.866 1.00 90.94 103 LEU A O 1
ATOM 796 N N . ASP A 1 104 ? -2.612 -18.567 -6.586 1.00 89.25 104 ASP A N 1
ATOM 797 C CA . ASP A 1 104 ? -2.578 -18.884 -8.016 1.00 89.25 104 ASP A CA 1
ATOM 798 C C . ASP A 1 104 ? -1.250 -19.544 -8.406 1.00 89.25 104 ASP A C 1
ATOM 800 O O . ASP A 1 104 ? -1.227 -20.595 -9.047 1.00 89.25 104 ASP A O 1
ATOM 804 N N . ALA A 1 105 ? -0.120 -19.003 -7.935 1.00 85.69 105 ALA A N 1
ATOM 805 C CA . ALA A 1 105 ? 1.186 -19.611 -8.174 1.00 85.69 105 ALA A CA 1
ATOM 806 C C . ALA A 1 105 ? 1.282 -21.040 -7.613 1.00 85.69 105 ALA A C 1
ATOM 808 O O . ALA A 1 105 ? 1.794 -21.929 -8.297 1.00 85.69 105 ALA A O 1
ATOM 809 N N . VAL A 1 106 ? 0.772 -21.272 -6.402 1.00 87.38 106 VAL A N 1
ATOM 810 C CA . VAL A 1 106 ? 0.742 -22.606 -5.786 1.00 87.38 106 VAL A CA 1
ATOM 811 C C . VAL A 1 106 ? -0.149 -23.561 -6.584 1.00 87.38 106 VAL A C 1
ATOM 813 O O . VAL A 1 106 ? 0.264 -24.692 -6.843 1.00 87.38 106 VAL A O 1
ATOM 816 N N . LEU A 1 107 ? -1.338 -23.117 -7.000 1.00 90.00 107 LEU A N 1
ATOM 817 C CA . LEU A 1 107 ? -2.286 -23.915 -7.785 1.00 90.00 107 LEU A CA 1
ATOM 818 C C . LEU A 1 107 ? -1.727 -24.293 -9.162 1.00 90.00 107 LEU A C 1
ATOM 820 O O . LEU A 1 107 ? -1.967 -25.397 -9.642 1.00 90.00 107 LEU A O 1
ATOM 824 N N . GLU A 1 108 ? -0.919 -23.424 -9.763 1.00 90.50 108 GLU A N 1
ATOM 825 C CA . GLU A 1 108 ? -0.207 -23.691 -11.016 1.00 90.50 108 GLU A CA 1
ATOM 826 C C . GLU A 1 108 ? 1.065 -24.544 -10.830 1.00 90.50 108 GLU A C 1
ATOM 828 O O . GLU A 1 108 ? 1.841 -24.733 -11.768 1.00 90.50 108 GLU A O 1
ATOM 833 N N . GLY A 1 109 ? 1.311 -25.070 -9.624 1.00 87.06 109 GLY A N 1
ATOM 834 C CA . GLY A 1 109 ? 2.461 -25.925 -9.325 1.00 87.06 109 GLY A CA 1
ATOM 835 C C . GLY A 1 109 ? 3.794 -25.176 -9.254 1.00 87.06 109 GLY A C 1
ATOM 836 O O . GLY A 1 109 ? 4.854 -25.804 -9.284 1.00 87.06 109 GLY A O 1
ATOM 837 N N . ARG A 1 110 ? 3.781 -23.841 -9.147 1.00 82.12 110 ARG A N 1
ATOM 838 C CA . ARG A 1 110 ? 4.989 -23.027 -8.969 1.00 82.12 110 ARG A CA 1
ATOM 839 C C . ARG A 1 110 ? 5.297 -22.861 -7.483 1.00 82.12 110 ARG A C 1
ATOM 841 O O . ARG A 1 110 ? 4.686 -22.054 -6.789 1.00 82.12 110 ARG A O 1
ATOM 848 N N . THR A 1 111 ? 6.320 -23.550 -6.983 1.00 62.81 111 THR A N 1
ATOM 849 C CA . THR A 1 111 ? 6.888 -23.248 -5.660 1.00 62.81 111 THR A CA 1
ATOM 850 C C . THR A 1 111 ? 7.846 -22.058 -5.755 1.00 62.81 111 THR A C 1
ATOM 852 O O . THR A 1 111 ? 9.015 -22.209 -6.098 1.00 62.81 111 THR A O 1
ATOM 855 N N . ALA A 1 112 ? 7.302 -20.867 -5.498 1.00 55.94 112 ALA A N 1
ATOM 856 C CA . ALA A 1 112 ? 7.947 -19.603 -5.128 1.00 55.94 112 ALA A CA 1
ATOM 857 C C . ALA A 1 112 ? 9.470 -19.457 -5.369 1.00 55.94 112 ALA A C 1
ATOM 859 O O . ALA A 1 112 ? 10.274 -19.490 -4.440 1.00 55.94 112 ALA A O 1
ATOM 860 N N . GLY A 1 113 ? 9.851 -19.118 -6.600 1.00 52.03 113 GLY A N 1
ATOM 861 C CA . GLY A 1 113 ? 11.063 -18.344 -6.883 1.00 52.03 113 GLY A CA 1
ATOM 862 C C . GLY A 1 113 ? 10.780 -16.836 -6.827 1.00 52.03 113 GLY A C 1
ATOM 863 O O . GLY A 1 113 ? 10.964 -16.148 -7.822 1.00 52.03 113 GLY A O 1
ATOM 864 N N . TYR A 1 114 ? 10.286 -16.304 -5.701 1.00 46.53 114 TYR A N 1
ATOM 865 C CA . TYR A 1 114 ? 9.855 -14.890 -5.575 1.00 46.53 114 TYR A CA 1
ATOM 866 C C . TYR A 1 114 ? 10.989 -13.883 -5.306 1.00 46.53 114 TYR A C 1
ATOM 868 O O . TYR A 1 114 ? 10.750 -12.747 -4.898 1.00 46.53 114 TYR A O 1
ATOM 876 N N . LEU A 1 115 ? 12.241 -14.270 -5.534 1.00 43.12 115 LEU A N 1
ATOM 877 C CA . LEU A 1 115 ? 13.398 -13.398 -5.349 1.00 43.12 115 LEU A CA 1
ATOM 878 C C . LEU A 1 115 ? 14.270 -13.438 -6.600 1.00 43.12 115 LEU A C 1
ATOM 880 O O . LEU A 1 115 ? 15.384 -13.949 -6.555 1.00 43.12 115 LEU A O 1
ATOM 884 N N . ASN A 1 116 ? 13.769 -12.912 -7.721 1.00 42.28 116 ASN A N 1
ATOM 885 C CA . ASN A 1 116 ? 14.641 -12.633 -8.858 1.00 42.28 116 ASN A CA 1
ATOM 886 C C . ASN A 1 116 ? 15.049 -11.144 -8.835 1.00 42.28 116 ASN A C 1
ATOM 888 O O . ASN A 1 116 ? 14.181 -10.289 -9.014 1.00 42.28 116 ASN A O 1
ATOM 892 N N . PRO A 1 117 ? 16.323 -10.790 -8.561 1.00 45.16 117 PRO A N 1
ATOM 893 C CA . PRO A 1 117 ? 16.681 -9.426 -8.158 1.00 45.16 117 PRO A CA 1
ATOM 894 C C . PRO A 1 117 ? 17.002 -8.438 -9.289 1.00 45.16 117 PRO A C 1
ATOM 896 O O . PRO A 1 117 ? 17.667 -7.449 -8.993 1.00 45.16 117 PRO A O 1
ATOM 899 N N . ARG A 1 118 ? 16.682 -8.690 -10.568 1.00 46.00 118 ARG A N 1
ATOM 900 C CA . ARG A 1 118 ? 17.543 -8.113 -11.621 1.00 46.00 118 ARG A CA 1
ATOM 901 C C . ARG A 1 118 ? 17.072 -6.999 -12.541 1.00 46.00 118 ARG A C 1
ATOM 903 O O . ARG A 1 118 ? 17.982 -6.372 -13.062 1.00 46.00 118 ARG A O 1
ATOM 910 N N . ASP A 1 119 ? 15.796 -6.625 -12.639 1.00 53.28 119 ASP A N 1
ATOM 911 C CA . ASP A 1 119 ? 15.464 -5.565 -13.616 1.00 53.28 119 ASP A CA 1
ATOM 912 C C . ASP A 1 119 ? 14.831 -4.290 -13.045 1.00 53.28 119 ASP A C 1
ATOM 914 O O . ASP A 1 119 ? 15.199 -3.206 -13.488 1.00 53.28 119 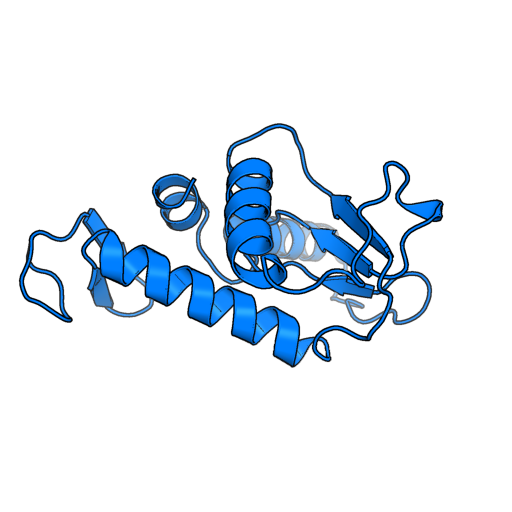ASP A O 1
ATOM 918 N N . LYS A 1 120 ? 13.969 -4.345 -12.018 1.00 64.06 120 LYS A N 1
ATOM 919 C CA . LYS A 1 120 ? 13.426 -3.139 -11.354 1.00 64.06 120 LYS A CA 1
ATOM 920 C C . LYS A 1 120 ? 13.102 -3.400 -9.890 1.00 64.06 120 LYS A C 1
ATOM 922 O O . LYS A 1 120 ? 12.632 -4.478 -9.524 1.00 64.06 120 LYS A O 1
ATOM 927 N N . ARG A 1 121 ? 13.314 -2.397 -9.034 1.00 84.00 121 ARG A N 1
ATOM 928 C CA . ARG A 1 121 ? 12.966 -2.483 -7.613 1.00 84.00 121 ARG A CA 1
ATOM 929 C C . ARG A 1 121 ? 11.463 -2.275 -7.437 1.00 84.00 121 ARG A C 1
ATOM 931 O O . ARG A 1 121 ? 10.992 -1.143 -7.461 1.00 84.00 121 ARG A O 1
ATOM 938 N N . ILE A 1 122 ? 10.720 -3.365 -7.255 1.00 88.88 122 ILE A N 1
ATOM 939 C CA . ILE A 1 122 ? 9.279 -3.316 -6.980 1.00 88.88 122 ILE A CA 1
ATOM 940 C C . ILE A 1 122 ? 9.047 -3.218 -5.470 1.00 88.88 122 ILE A C 1
ATOM 942 O O . ILE A 1 122 ? 9.538 -4.038 -4.685 1.00 88.88 122 ILE A O 1
ATOM 946 N N . ILE A 1 123 ? 8.278 -2.215 -5.060 1.00 92.44 123 ILE A N 1
ATOM 947 C CA . ILE A 1 123 ? 7.836 -2.005 -3.684 1.00 92.44 123 ILE A CA 1
ATOM 948 C C . ILE A 1 123 ? 6.310 -1.967 -3.695 1.00 92.44 123 ILE A C 1
ATOM 950 O O . ILE A 1 123 ? 5.726 -1.147 -4.387 1.00 92.44 123 ILE A O 1
ATOM 954 N N . ALA A 1 124 ? 5.661 -2.820 -2.909 1.00 94.44 124 ALA A N 1
ATOM 955 C CA . ALA A 1 124 ? 4.211 -2.803 -2.716 1.00 94.44 124 ALA A CA 1
ATOM 956 C C . ALA A 1 124 ? 3.912 -2.424 -1.255 1.00 94.44 124 ALA A C 1
ATOM 958 O O . ALA A 1 124 ? 3.820 -3.312 -0.404 1.00 94.44 124 ALA A O 1
ATOM 959 N N . PRO A 1 125 ? 3.844 -1.126 -0.894 1.00 95.94 125 PRO A N 1
ATOM 960 C CA . PRO A 1 125 ? 3.752 -0.712 0.509 1.00 95.94 125 PRO A CA 1
ATOM 961 C C . PRO A 1 125 ? 2.466 -1.182 1.193 1.00 95.94 125 PRO A C 1
ATOM 963 O O . PRO A 1 125 ? 2.457 -1.394 2.404 1.00 95.94 125 PRO A O 1
ATOM 966 N N . LEU A 1 126 ? 1.392 -1.341 0.419 1.00 97.19 126 LEU A N 1
ATOM 967 C CA . LEU A 1 126 ? 0.074 -1.731 0.910 1.00 97.19 126 LEU A CA 1
ATOM 968 C C . LEU A 1 126 ? -0.121 -3.259 0.941 1.00 97.19 126 LEU A C 1
ATOM 970 O O . LEU A 1 126 ? -1.100 -3.721 1.514 1.00 97.19 126 LEU A O 1
ATOM 974 N N . SER A 1 127 ? 0.847 -4.050 0.454 1.00 95.94 127 SER A N 1
ATOM 975 C CA . SER A 1 127 ? 0.760 -5.525 0.352 1.00 95.94 127 SER A CA 1
ATOM 976 C C . SER A 1 127 ? 0.692 -6.273 1.690 1.00 95.94 127 SER A C 1
ATOM 978 O O . SER A 1 127 ? 0.589 -7.494 1.732 1.00 95.94 127 SER A O 1
ATOM 980 N N . VAL A 1 128 ? 0.766 -5.551 2.808 1.00 95.25 128 VAL A N 1
ATOM 981 C CA . VAL A 1 128 ? 0.622 -6.090 4.171 1.00 95.25 128 VAL A CA 1
ATOM 982 C C . VAL A 1 128 ? -0.636 -5.578 4.874 1.00 95.25 128 VAL A C 1
ATOM 984 O O . VAL A 1 128 ? -0.772 -5.724 6.090 1.00 95.25 128 VAL A O 1
ATOM 987 N N 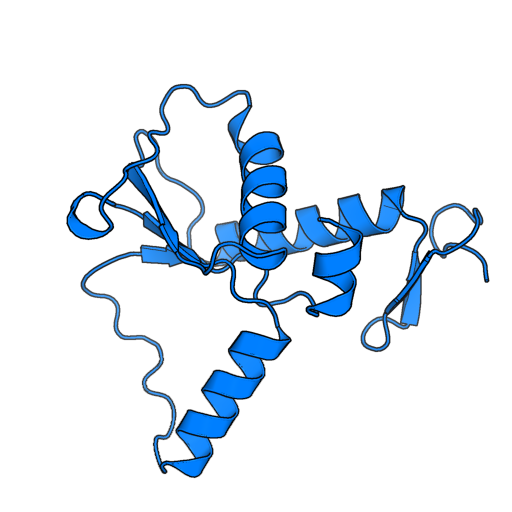. ILE A 1 129 ? -1.527 -4.924 4.129 1.00 97.44 129 ILE A N 1
ATOM 988 C CA . ILE A 1 129 ? -2.732 -4.268 4.627 1.00 97.44 129 ILE A CA 1
ATOM 989 C C . ILE A 1 129 ? -3.931 -4.816 3.841 1.00 97.44 129 ILE A C 1
ATOM 991 O O . ILE A 1 129 ? -3.899 -4.775 2.609 1.00 97.44 129 ILE A O 1
ATOM 995 N N . PRO A 1 130 ? -4.973 -5.330 4.517 1.00 97.69 130 PRO A N 1
ATOM 996 C CA . PRO A 1 130 ? -6.180 -5.810 3.852 1.00 97.69 130 PRO A CA 1
ATOM 997 C C . PRO A 1 130 ? -6.856 -4.753 2.974 1.00 97.69 130 PRO A C 1
ATOM 999 O O . PRO A 1 130 ? -6.901 -3.572 3.332 1.00 97.69 130 PRO A O 1
ATOM 1002 N N . ALA A 1 131 ? -7.449 -5.179 1.862 1.00 97.38 131 ALA A N 1
ATOM 1003 C CA . ALA A 1 131 ? -8.108 -4.310 0.893 1.00 97.38 131 ALA A CA 1
ATOM 1004 C C . ALA A 1 131 ? -9.231 -3.469 1.517 1.00 97.38 131 ALA A C 1
ATOM 1006 O O . ALA A 1 131 ? -9.371 -2.293 1.192 1.00 97.38 131 ALA A O 1
ATOM 1007 N N . ASN A 1 132 ? -9.989 -4.021 2.467 1.00 97.12 132 ASN A N 1
ATOM 1008 C CA . ASN A 1 132 ? -11.038 -3.286 3.177 1.00 97.12 132 ASN A CA 1
ATOM 1009 C C . ASN A 1 132 ? -10.481 -2.169 4.081 1.00 97.12 132 ASN A C 1
ATOM 1011 O O . ASN A 1 132 ? -11.127 -1.138 4.242 1.00 97.12 132 ASN A O 1
ATOM 1015 N N . GLU A 1 133 ? -9.291 -2.342 4.660 1.00 97.81 133 GLU A N 1
ATOM 1016 C CA . GLU A 1 133 ? -8.616 -1.282 5.420 1.00 97.81 133 GLU A CA 1
ATOM 1017 C C . GLU A 1 133 ? -8.042 -0.210 4.490 1.00 97.81 133 GLU A C 1
ATOM 1019 O O . GLU A 1 133 ? -8.152 0.978 4.787 1.00 97.81 133 GLU A O 1
ATOM 1024 N N . VAL A 1 134 ? -7.479 -0.619 3.347 1.00 97.81 134 VAL A N 1
ATOM 1025 C CA . VAL A 1 134 ? -7.008 0.302 2.300 1.00 97.81 134 VAL A CA 1
ATOM 1026 C C . VAL A 1 134 ? -8.169 1.114 1.722 1.00 97.81 134 VAL A C 1
ATOM 1028 O O . VAL A 1 134 ? -8.022 2.313 1.511 1.00 97.81 134 VAL A O 1
ATOM 1031 N N . PHE A 1 135 ? -9.340 0.504 1.541 1.00 97.75 135 PHE A N 1
ATOM 1032 C CA . PHE A 1 135 ? -10.549 1.186 1.083 1.00 97.75 135 PHE A CA 1
ATOM 1033 C C . PHE A 1 135 ? -11.013 2.284 2.047 1.00 97.75 135 PHE A C 1
ATOM 1035 O O . PHE A 1 135 ? -11.443 3.336 1.603 1.00 97.75 135 PHE A O 1
ATOM 1042 N N . LEU A 1 136 ? -10.901 2.073 3.362 1.00 97.06 136 LEU A N 1
ATOM 1043 C CA . LEU A 1 136 ? -11.231 3.103 4.359 1.00 97.06 136 LEU A CA 1
ATOM 1044 C C . LEU A 1 136 ? -10.207 4.248 4.412 1.00 97.06 136 LEU A C 1
ATOM 1046 O O . LEU A 1 136 ? -10.496 5.295 4.988 1.00 97.06 136 LEU A O 1
ATOM 1050 N N . TYR A 1 137 ? -9.001 4.021 3.892 1.00 96.44 137 TYR A N 1
ATOM 1051 C CA . TYR A 1 137 ? -7.928 5.011 3.826 1.00 96.44 137 TYR A CA 1
ATOM 1052 C C . TYR A 1 137 ? -7.988 5.881 2.564 1.00 96.44 137 TYR A C 1
ATOM 1054 O O . TYR A 1 137 ? -7.542 7.028 2.615 1.00 96.44 137 TYR A O 1
ATOM 1062 N N . ALA A 1 138 ? -8.487 5.309 1.464 1.00 90.50 138 ALA A N 1
ATOM 1063 C CA . ALA A 1 138 ? -8.718 5.960 0.177 1.00 90.50 138 ALA A CA 1
ATOM 1064 C C . ALA A 1 138 ? -9.793 7.052 0.304 1.00 90.50 138 ALA A C 1
ATOM 1066 O O . ALA A 1 138 ? -9.493 8.200 -0.082 1.00 90.50 138 ALA A O 1
#

Radius of gyration: 16.29 Å; chains: 1; bounding box: 35×44×42 Å

pLDDT: mean 90.04, std 11.96, range [42.28, 98.38]

Secondary structure (DSSP, 8-state):
-B-TTT-SBPSEE-TTT--EE-HHHHHHHHHHHHHHHHHHTT---TT-EEEEES-SSHHHHHHHHHHHHHHTT-TT-EE-SSGGG-SEEEE---HHHHHHHHHHHHHTT--------SS-EEE-TTTTS-HHHHHHH-